Protein AF-A0A4Q3RIT7-F1 (afdb_monomer_lite)

Structure (mmCIF, N/CA/C/O backbone):
data_AF-A0A4Q3RIT7-F1
#
_entry.id   AF-A0A4Q3RIT7-F1
#
loop_
_atom_site.group_PDB
_atom_site.id
_atom_site.type_symbol
_atom_site.label_atom_id
_atom_site.label_alt_id
_atom_site.label_comp_id
_atom_site.label_asym_id
_atom_site.label_entity_id
_atom_site.label_seq_id
_atom_site.pdbx_PDB_ins_code
_atom_site.Cartn_x
_atom_site.Cartn_y
_atom_site.Cartn_z
_atom_site.occupancy
_atom_site.B_iso_or_equiv
_atom_site.auth_seq_id
_atom_site.auth_comp_id
_atom_site.auth_asym_id
_atom_site.auth_atom_id
_atom_site.pdbx_PDB_model_num
ATOM 1 N N . MET A 1 1 ? 8.447 -1.011 -29.479 1.00 56.62 1 MET A N 1
ATOM 2 C CA . MET A 1 1 ? 7.881 -0.745 -28.140 1.00 56.62 1 MET A CA 1
ATOM 3 C C . MET A 1 1 ? 8.585 0.471 -27.590 1.00 56.62 1 MET A C 1
ATOM 5 O O . MET A 1 1 ? 9.812 0.476 -27.597 1.00 56.62 1 MET A O 1
ATOM 9 N N . GLU A 1 2 ? 7.840 1.499 -27.191 1.00 64.50 2 GLU A N 1
ATOM 10 C CA . GLU A 1 2 ? 8.432 2.631 -26.480 1.00 64.50 2 GLU A CA 1
ATOM 11 C C . GLU A 1 2 ? 9.103 2.142 -25.200 1.00 6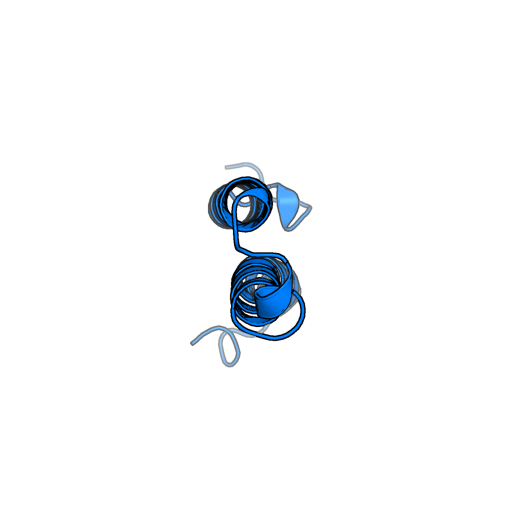4.50 2 GLU A C 1
ATOM 13 O O . GLU A 1 2 ? 8.590 1.282 -24.480 1.00 64.50 2 GLU A O 1
ATOM 18 N N . LYS A 1 3 ? 10.305 2.654 -24.964 1.00 71.75 3 LYS A N 1
ATOM 19 C CA . LYS A 1 3 ? 11.059 2.366 -23.757 1.00 71.75 3 LYS A CA 1
ATOM 20 C C . LYS A 1 3 ? 10.434 3.182 -22.632 1.00 71.75 3 LYS A C 1
ATOM 22 O O . LYS A 1 3 ? 10.372 4.401 -22.742 1.00 71.75 3 LYS A O 1
ATOM 27 N N . SER A 1 4 ? 9.990 2.506 -21.575 1.00 79.19 4 SER A N 1
ATOM 28 C CA . SER A 1 4 ? 9.496 3.172 -20.368 1.00 79.19 4 SER A CA 1
ATOM 29 C C . SER A 1 4 ? 10.577 4.122 -19.832 1.00 79.19 4 SER A C 1
ATOM 31 O O . SER A 1 4 ? 11.776 3.815 -19.879 1.00 79.19 4 SER A O 1
ATOM 33 N N . THR A 1 5 ? 10.156 5.314 -19.415 1.00 85.81 5 THR A N 1
ATOM 34 C CA . THR A 1 5 ? 11.038 6.391 -18.940 1.00 85.81 5 THR A CA 1
ATOM 35 C C . THR A 1 5 ? 10.957 6.532 -17.424 1.00 85.81 5 THR A C 1
ATOM 37 O O . THR A 1 5 ? 11.970 6.813 -16.781 1.00 85.81 5 THR A O 1
ATOM 40 N N . SER A 1 6 ? 9.803 6.192 -16.845 1.00 90.25 6 SER A N 1
ATOM 41 C CA . SER A 1 6 ? 9.557 6.090 -15.408 1.00 90.25 6 SER A CA 1
ATOM 42 C C . SER A 1 6 ? 9.138 4.668 -15.018 1.00 90.25 6 SER A C 1
ATOM 44 O O . SER A 1 6 ? 8.695 3.872 -15.850 1.00 90.25 6 SER A O 1
ATOM 46 N N . PHE A 1 7 ? 9.258 4.344 -13.727 1.00 91.94 7 PHE A N 1
ATOM 47 C CA . PHE A 1 7 ? 8.677 3.122 -13.162 1.00 91.94 7 PHE A CA 1
ATOM 48 C C . PHE A 1 7 ? 7.141 3.168 -13.186 1.00 91.94 7 PHE A C 1
ATOM 50 O O . PHE A 1 7 ? 6.497 2.123 -13.161 1.00 91.94 7 PHE A O 1
ATOM 57 N N . GLU A 1 8 ? 6.556 4.366 -13.261 1.00 94.06 8 GLU A N 1
ATOM 58 C CA . GLU A 1 8 ? 5.106 4.592 -13.315 1.00 94.06 8 GLU A CA 1
ATOM 59 C C . GLU A 1 8 ? 4.486 4.082 -14.625 1.00 94.06 8 GLU A C 1
ATOM 61 O O . GLU A 1 8 ? 3.319 3.686 -14.662 1.00 94.06 8 GLU A O 1
ATOM 66 N N . ASP A 1 9 ? 5.294 3.999 -15.684 1.00 93.94 9 ASP A N 1
ATOM 67 C CA . ASP A 1 9 ? 4.907 3.440 -16.982 1.00 93.94 9 ASP A CA 1
ATOM 68 C C . ASP A 1 9 ? 4.709 1.912 -16.915 1.00 93.94 9 ASP A C 1
ATOM 70 O O . ASP A 1 9 ? 4.114 1.304 -17.808 1.00 93.94 9 ASP A O 1
ATOM 74 N N . LEU A 1 10 ? 5.216 1.252 -15.865 1.00 94.06 10 LEU A N 1
ATOM 75 C CA . LEU A 1 10 ? 5.100 -0.192 -15.711 1.00 94.06 10 LEU A CA 1
ATOM 76 C C . LEU A 1 10 ? 3.669 -0.572 -15.317 1.00 94.06 10 LEU A C 1
ATOM 78 O O . LEU A 1 10 ? 3.208 -0.260 -14.220 1.00 94.06 10 LEU A O 1
ATOM 82 N N . ILE A 1 11 ? 3.010 -1.387 -16.145 1.00 95.81 11 ILE A N 1
ATOM 83 C CA . ILE A 1 11 ? 1.673 -1.937 -15.846 1.00 95.81 11 ILE A CA 1
ATOM 84 C C . ILE A 1 11 ? 1.649 -2.643 -14.480 1.00 95.81 11 ILE A C 1
ATOM 86 O O . ILE A 1 11 ? 0.674 -2.542 -13.735 1.00 95.81 11 ILE A O 1
ATOM 90 N N . VAL A 1 12 ? 2.723 -3.355 -14.124 1.00 96.38 12 VAL A N 1
ATOM 91 C CA . VAL A 1 12 ? 2.824 -4.031 -12.821 1.00 96.38 12 VAL A CA 1
ATOM 92 C C . VAL A 1 12 ? 2.879 -3.037 -11.657 1.00 96.38 12 VAL A C 1
ATOM 94 O O . VAL A 1 12 ? 2.244 -3.279 -10.632 1.00 96.38 12 VAL A O 1
ATOM 97 N N . TRP A 1 13 ? 3.548 -1.891 -11.825 1.00 97.44 13 TRP A N 1
ATOM 98 C CA . TRP A 1 13 ? 3.550 -0.830 -10.820 1.00 97.44 13 TRP A CA 1
ATOM 99 C C . TRP A 1 13 ? 2.167 -0.184 -10.699 1.00 97.44 13 TRP A C 1
ATOM 101 O O . TRP A 1 13 ? 1.669 -0.029 -9.589 1.00 97.44 13 TRP A O 1
ATOM 111 N N . GLN A 1 14 ? 1.499 0.106 -11.821 1.00 98.19 14 GLN A N 1
ATOM 112 C CA . GLN A 1 14 ? 0.147 0.684 -11.826 1.00 98.19 14 GLN A CA 1
ATOM 113 C C . GLN A 1 14 ? -0.857 -0.217 -11.095 1.00 98.19 14 GLN A C 1
ATOM 115 O O . GLN A 1 14 ? -1.651 0.259 -10.284 1.00 98.19 14 GLN A O 1
ATOM 120 N N . LYS A 1 15 ? -0.783 -1.536 -11.319 1.00 98.50 15 LYS A N 1
ATOM 121 C CA . LYS A 1 15 ? -1.599 -2.524 -10.595 1.00 98.50 15 LYS A CA 1
ATOM 122 C C . LYS A 1 15 ? -1.264 -2.573 -9.105 1.00 98.50 15 LYS A C 1
ATOM 124 O O . LYS A 1 15 ? -2.180 -2.621 -8.289 1.00 98.50 15 LYS A O 1
ATOM 129 N N . ALA A 1 16 ? 0.019 -2.531 -8.742 1.00 98.56 16 ALA A N 1
ATOM 130 C CA . ALA A 1 16 ? 0.437 -2.486 -7.342 1.00 98.56 16 ALA A CA 1
ATOM 131 C C . ALA A 1 16 ? -0.044 -1.203 -6.645 1.00 98.56 16 ALA A C 1
ATOM 133 O O . ALA A 1 16 ? -0.559 -1.264 -5.533 1.00 98.56 16 ALA A O 1
ATOM 134 N N . HIS A 1 17 ? 0.044 -0.051 -7.310 1.00 98.56 17 HIS A N 1
ATOM 135 C CA . HIS A 1 17 ? -0.457 1.217 -6.790 1.00 98.56 17 HIS A CA 1
ATOM 136 C C . HIS A 1 17 ? -1.986 1.202 -6.625 1.00 98.56 17 HIS A C 1
ATOM 138 O O . HIS A 1 17 ? -2.499 1.582 -5.575 1.00 98.56 17 HIS A O 1
ATOM 144 N N . ALA A 1 18 ? -2.729 0.679 -7.606 1.00 98.75 18 ALA A N 1
ATOM 145 C CA . ALA A 1 18 ? -4.174 0.488 -7.477 1.00 98.75 18 ALA A CA 1
ATOM 146 C C . ALA A 1 18 ? -4.533 -0.448 -6.306 1.00 98.75 18 ALA A C 1
ATOM 148 O O . ALA A 1 18 ? -5.487 -0.186 -5.572 1.00 98.75 18 ALA A O 1
ATOM 149 N N . PHE A 1 19 ? -3.742 -1.503 -6.087 1.00 98.75 19 PHE A N 1
ATOM 150 C CA . PHE A 1 19 ? -3.897 -2.393 -4.938 1.00 98.75 19 PHE A CA 1
ATOM 151 C C . PHE A 1 19 ? -3.660 -1.669 -3.605 1.00 98.75 19 PHE A C 1
ATOM 153 O O . PHE A 1 19 ? -4.445 -1.857 -2.679 1.00 98.75 19 PHE A O 1
ATOM 160 N N . VAL A 1 20 ? -2.657 -0.786 -3.511 1.00 98.81 20 VAL A N 1
ATOM 161 C CA . VAL A 1 20 ? -2.451 0.070 -2.326 1.00 98.81 20 VAL A CA 1
ATOM 162 C C . VAL A 1 20 ? -3.709 0.877 -2.020 1.00 98.81 20 VAL A C 1
ATOM 164 O O . VAL A 1 20 ? -4.206 0.819 -0.897 1.00 98.81 20 VAL A O 1
ATOM 167 N N . LEU A 1 21 ? -4.263 1.580 -3.011 1.00 98.75 21 LEU A N 1
ATOM 168 C CA . LEU A 1 21 ? -5.477 2.382 -2.822 1.00 98.75 21 LEU A CA 1
ATOM 169 C C . LEU A 1 21 ? -6.662 1.522 -2.364 1.00 98.75 21 LEU A C 1
ATOM 171 O O . LEU A 1 21 ? -7.414 1.920 -1.475 1.00 98.75 21 LEU A O 1
ATOM 175 N N . HIS A 1 22 ? -6.802 0.318 -2.921 1.00 98.75 22 HIS A N 1
ATOM 176 C CA . HIS A 1 22 ? -7.837 -0.623 -2.506 1.00 98.75 22 HIS A CA 1
ATOM 177 C C . HIS A 1 22 ? -7.659 -1.088 -1.053 1.00 98.75 22 HIS A C 1
ATOM 179 O O . HIS A 1 22 ? -8.625 -1.099 -0.296 1.00 98.75 22 HIS A O 1
ATOM 185 N N . VAL A 1 23 ? -6.432 -1.412 -0.632 1.00 98.75 23 VAL A N 1
ATOM 186 C CA . VAL A 1 23 ? -6.132 -1.790 0.758 1.00 98.75 23 VAL A CA 1
ATOM 187 C C . VAL A 1 23 ? -6.426 -0.639 1.715 1.00 98.75 23 VAL A C 1
ATOM 189 O O . VAL A 1 23 ? -7.005 -0.867 2.776 1.00 98.75 23 VAL A O 1
ATOM 192 N N . TYR A 1 24 ? -6.085 0.600 1.353 1.00 98.62 24 TYR A N 1
ATOM 193 C CA . TYR A 1 24 ? -6.442 1.768 2.160 1.00 98.62 24 TYR A CA 1
ATOM 194 C C . TYR A 1 24 ? -7.954 1.867 2.354 1.00 98.62 24 TYR A C 1
ATOM 196 O O . TYR A 1 24 ? -8.385 1.945 3.501 1.00 98.62 24 TYR A O 1
ATOM 204 N N . LYS A 1 25 ? -8.724 1.745 1.266 1.00 98.69 25 LYS A N 1
ATOM 205 C CA . LYS A 1 25 ? -10.190 1.770 1.292 1.00 98.69 25 LYS A CA 1
ATOM 206 C C . LYS A 1 25 ? -10.785 0.658 2.159 1.00 98.69 25 LYS A C 1
ATOM 208 O O . LYS A 1 25 ? -11.615 0.930 3.008 1.00 98.69 25 LYS A O 1
ATOM 213 N N . VAL A 1 26 ? -10.353 -0.592 1.988 1.00 98.44 26 VAL A N 1
ATOM 214 C CA . VAL A 1 26 ? -10.899 -1.727 2.762 1.00 98.44 26 VAL A CA 1
ATOM 215 C C . VAL A 1 26 ? -10.548 -1.625 4.249 1.00 98.44 26 VAL A C 1
ATOM 217 O O . VAL A 1 26 ? -11.348 -1.976 5.108 1.00 98.44 26 VAL A O 1
ATOM 220 N N . THR A 1 27 ? -9.354 -1.126 4.573 1.00 98.56 27 THR A N 1
ATOM 221 C CA . THR A 1 27 ? -8.913 -0.990 5.972 1.00 98.56 27 THR A CA 1
ATOM 222 C C . THR A 1 27 ? -9.520 0.212 6.702 1.00 98.56 27 THR A C 1
ATOM 224 O O . THR A 1 27 ? -9.286 0.355 7.901 1.00 98.56 27 THR A O 1
ATOM 227 N N . GLU A 1 28 ? -10.286 1.077 6.026 1.00 98.12 28 GLU A N 1
ATOM 228 C CA . GLU A 1 28 ? -11.085 2.128 6.682 1.00 98.12 28 GLU A CA 1
ATOM 229 C C . GLU A 1 28 ? -12.242 1.547 7.502 1.00 98.12 28 GLU A C 1
ATOM 231 O O . GLU A 1 28 ? -12.583 2.107 8.542 1.00 98.12 28 GLU A O 1
ATOM 236 N N . ASP A 1 29 ? -12.772 0.392 7.093 1.00 98.00 29 ASP A N 1
ATOM 237 C CA . ASP A 1 29 ? -13.882 -0.287 7.771 1.00 98.00 29 ASP A CA 1
ATOM 238 C C . ASP A 1 29 ? -13.424 -1.162 8.954 1.00 98.00 29 ASP A C 1
ATOM 240 O O . ASP A 1 29 ? -14.235 -1.808 9.622 1.00 98.00 29 ASP A O 1
ATOM 244 N N . PHE A 1 30 ? -12.118 -1.213 9.235 1.00 98.31 30 PHE A N 1
ATOM 245 C CA . PHE A 1 30 ? -11.596 -1.993 10.356 1.00 98.31 30 PHE A CA 1
ATOM 246 C C . PHE A 1 30 ? -11.935 -1.326 11.699 1.00 98.31 30 PHE A C 1
ATOM 248 O O . PHE A 1 30 ? -12.002 -0.095 11.795 1.00 98.31 30 PHE A O 1
ATOM 255 N N . PRO A 1 31 ? -12.095 -2.107 12.785 1.00 98.50 31 PRO A N 1
ATOM 256 C CA . PRO A 1 31 ? -12.299 -1.542 14.112 1.00 98.50 31 PRO A CA 1
ATOM 257 C C . PRO A 1 31 ? -11.165 -0.591 14.515 1.00 98.50 31 PRO A C 1
ATOM 259 O O . PRO A 1 31 ? -9.991 -0.870 14.284 1.00 98.50 31 PRO A O 1
ATOM 262 N N . LYS A 1 32 ? -11.490 0.515 15.199 1.00 97.88 32 LYS A N 1
ATOM 263 C CA . LYS A 1 32 ? -10.494 1.537 15.587 1.00 97.88 32 LYS A CA 1
ATOM 264 C C . LYS A 1 32 ? -9.332 0.993 16.429 1.00 97.88 32 LYS A C 1
ATOM 266 O O . LYS A 1 32 ? -8.240 1.551 16.385 1.00 97.88 32 LYS A O 1
ATOM 271 N N . TYR A 1 33 ? -9.539 -0.084 17.185 1.00 98.12 33 TYR A N 1
ATOM 272 C CA . TYR A 1 33 ? -8.467 -0.707 17.966 1.00 98.12 33 TYR A CA 1
ATOM 273 C C . TYR A 1 33 ? -7.425 -1.444 17.097 1.00 98.12 33 TYR A C 1
ATOM 275 O O . TYR A 1 33 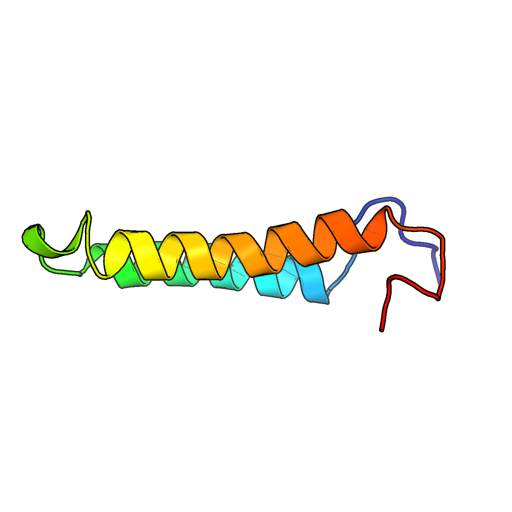? -6.327 -1.704 17.574 1.00 98.12 33 TYR A O 1
ATOM 283 N N . GLU A 1 34 ? -7.712 -1.710 15.815 1.00 98.31 34 GLU A N 1
ATOM 284 C CA . GLU A 1 34 ? -6.787 -2.340 14.857 1.00 98.31 34 GLU A CA 1
ATOM 285 C C . GLU A 1 34 ? -5.885 -1.349 14.108 1.00 98.31 34 GLU A C 1
ATOM 287 O O . GLU A 1 34 ? -5.031 -1.769 13.325 1.00 98.31 34 GLU A O 1
ATOM 292 N N . ILE A 1 35 ? -6.020 -0.036 14.346 1.00 98.12 35 ILE A N 1
ATOM 293 C CA . ILE A 1 35 ? -5.263 1.007 13.624 1.00 98.12 35 ILE A CA 1
ATOM 294 C C . ILE A 1 35 ? -3.756 0.718 13.638 1.00 98.12 35 ILE A C 1
ATOM 296 O O . ILE A 1 35 ? -3.099 0.767 12.595 1.00 98.12 35 ILE A O 1
ATOM 300 N N . TYR A 1 36 ? -3.215 0.373 14.807 1.00 97.69 36 TYR A N 1
ATOM 301 C CA . TYR A 1 36 ? -1.798 0.039 14.975 1.00 97.69 36 TYR A CA 1
ATOM 302 C C . TYR A 1 36 ? -1.494 -1.456 14.777 1.00 97.69 36 TYR A C 1
ATOM 304 O O . TYR A 1 36 ? -0.327 -1.821 14.636 1.00 97.69 36 TYR A O 1
ATOM 312 N N . GLY A 1 37 ? -2.529 -2.300 14.740 1.00 98.19 37 GLY A N 1
ATOM 313 C CA . GLY A 1 37 ? -2.462 -3.736 14.491 1.00 98.19 37 GLY A CA 1
ATOM 314 C C . GLY A 1 37 ? -2.593 -4.052 13.004 1.00 98.19 37 GLY A C 1
ATOM 315 O O . GLY A 1 37 ? -1.687 -3.762 12.212 1.00 98.19 37 GLY A O 1
ATOM 316 N N . LEU A 1 38 ? -3.711 -4.667 12.620 1.00 98.31 38 LEU A N 1
ATOM 317 C CA . LEU A 1 38 ? -3.943 -5.141 11.257 1.00 98.31 38 LEU A CA 1
ATOM 318 C C . LEU A 1 38 ? -3.924 -4.005 10.229 1.00 98.31 38 LEU A C 1
ATOM 320 O O . LEU A 1 38 ? -3.284 -4.152 9.189 1.00 98.31 38 LEU A O 1
ATOM 324 N N . THR A 1 39 ? -4.526 -2.848 10.511 1.00 98.75 39 THR A N 1
ATOM 325 C CA . THR A 1 39 ? -4.587 -1.744 9.535 1.00 98.75 39 THR A CA 1
ATOM 326 C C . THR A 1 39 ? -3.189 -1.269 9.131 1.00 98.75 39 THR A C 1
ATOM 328 O O . THR A 1 39 ? -2.883 -1.158 7.941 1.00 98.75 39 THR A O 1
ATOM 331 N N . SER A 1 40 ? -2.303 -1.047 10.106 1.00 98.56 40 SER A N 1
ATOM 332 C CA . SER A 1 40 ? -0.911 -0.651 9.855 1.00 98.56 40 SER A CA 1
ATOM 333 C C . SER A 1 40 ? -0.120 -1.731 9.109 1.00 98.56 40 SER A C 1
ATOM 335 O O . SER A 1 40 ? 0.644 -1.427 8.189 1.00 98.56 40 SER A O 1
ATOM 337 N N . GLN A 1 41 ? -0.307 -3.006 9.461 1.00 98.62 41 GLN A N 1
ATOM 338 C CA . GLN A 1 41 ? 0.381 -4.115 8.793 1.00 98.62 41 GLN A CA 1
ATOM 339 C C . GLN A 1 41 ? -0.030 -4.250 7.323 1.00 98.62 41 GLN A C 1
ATOM 341 O O . GLN A 1 41 ? 0.844 -4.273 6.456 1.00 98.62 41 GLN A O 1
ATOM 346 N N . PHE A 1 42 ? -1.331 -4.249 7.030 1.00 98.56 42 PHE A N 1
ATOM 347 C CA . PHE A 1 42 ? -1.845 -4.360 5.663 1.00 98.56 42 PHE A CA 1
ATOM 348 C C . PHE A 1 42 ? -1.405 -3.188 4.784 1.00 98.56 42 PHE A C 1
ATOM 350 O O . PHE A 1 42 ? -0.892 -3.400 3.684 1.00 98.56 42 PHE A O 1
ATOM 357 N N . ARG A 1 43 ? -1.542 -1.948 5.275 1.00 98.75 43 ARG A N 1
ATOM 358 C CA . ARG A 1 43 ? -1.150 -0.751 4.513 1.00 98.75 43 ARG A CA 1
ATOM 359 C C . ARG A 1 43 ? 0.347 -0.742 4.204 1.00 98.75 43 ARG A C 1
ATOM 361 O O . ARG A 1 43 ? 0.722 -0.510 3.058 1.00 98.75 43 ARG A O 1
ATOM 368 N N . ARG A 1 44 ? 1.206 -1.060 5.182 1.00 98.75 44 ARG A N 1
ATOM 369 C CA . ARG A 1 44 ? 2.664 -1.132 4.960 1.00 98.75 44 ARG A CA 1
ATOM 370 C C . ARG A 1 44 ? 3.050 -2.249 3.995 1.00 98.75 44 ARG A C 1
ATOM 372 O O . ARG A 1 44 ? 3.874 -2.014 3.115 1.00 98.75 44 ARG A O 1
ATOM 379 N N . ALA A 1 45 ? 2.447 -3.431 4.126 1.00 98.69 45 ALA A N 1
ATOM 380 C CA . ALA A 1 45 ? 2.700 -4.544 3.216 1.00 98.69 45 ALA A CA 1
ATOM 381 C C . ALA A 1 45 ? 2.315 -4.188 1.771 1.00 98.69 45 ALA A C 1
ATOM 383 O O . ALA A 1 45 ? 3.115 -4.392 0.861 1.00 98.69 45 ALA A O 1
ATOM 384 N N . ALA A 1 46 ? 1.144 -3.579 1.560 1.00 98.75 46 ALA A N 1
ATOM 385 C CA . ALA A 1 46 ? 0.702 -3.155 0.234 1.00 98.75 46 ALA A CA 1
ATOM 386 C C . ALA A 1 46 ? 1.636 -2.098 -0.378 1.00 98.75 46 ALA A C 1
ATOM 388 O O . ALA A 1 46 ? 2.059 -2.240 -1.526 1.00 98.75 46 ALA A O 1
ATOM 389 N N . VAL A 1 47 ? 2.004 -1.063 0.390 1.00 98.75 47 VAL A N 1
ATOM 390 C CA . VAL A 1 47 ? 2.928 -0.006 -0.066 1.00 98.75 47 VAL A CA 1
ATOM 391 C C . VAL A 1 47 ? 4.295 -0.584 -0.433 1.00 98.75 47 VAL A C 1
ATOM 393 O O . VAL A 1 47 ? 4.879 -0.183 -1.441 1.00 98.75 47 VAL A O 1
ATOM 396 N N . SER A 1 48 ? 4.781 -1.567 0.332 1.00 98.56 48 SER A N 1
ATOM 397 C CA . SER A 1 48 ? 6.058 -2.237 0.074 1.00 98.56 48 SER A CA 1
ATOM 398 C C . SER A 1 48 ? 6.121 -2.859 -1.325 1.00 98.56 48 SER A C 1
ATOM 400 O O . SER A 1 48 ? 7.155 -2.768 -1.981 1.00 98.56 48 SER A O 1
ATOM 402 N N . ILE A 1 49 ? 5.020 -3.420 -1.837 1.00 98.31 49 ILE A N 1
ATOM 403 C CA . ILE A 1 49 ? 4.978 -4.017 -3.184 1.00 98.31 49 ILE A CA 1
ATOM 404 C C . ILE A 1 49 ? 5.290 -2.962 -4.255 1.00 98.31 49 ILE A C 1
ATOM 406 O O . ILE A 1 49 ? 6.194 -3.149 -5.069 1.00 98.31 49 ILE A O 1
ATOM 410 N N . ALA A 1 50 ? 4.578 -1.831 -4.240 1.00 97.81 50 ALA A N 1
ATOM 411 C CA . ALA A 1 50 ? 4.790 -0.755 -5.208 1.00 97.81 50 ALA A CA 1
ATOM 412 C C . ALA A 1 50 ? 6.186 -0.118 -5.066 1.00 97.81 50 ALA A C 1
ATOM 414 O O . ALA A 1 50 ? 6.836 0.177 -6.072 1.00 97.81 50 ALA A O 1
ATOM 415 N N . ALA A 1 51 ? 6.668 0.043 -3.828 1.00 97.06 51 ALA A N 1
ATOM 416 C CA . ALA A 1 51 ? 7.995 0.582 -3.538 1.00 97.06 51 ALA A CA 1
ATOM 417 C C . ALA A 1 51 ? 9.122 -0.320 -4.069 1.00 97.06 51 ALA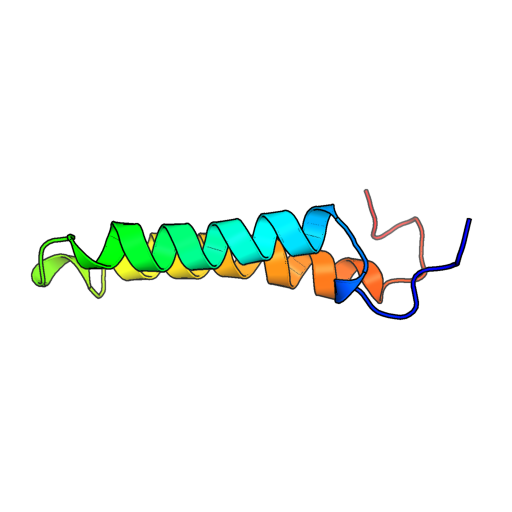 A C 1
ATOM 419 O O . ALA A 1 51 ? 10.029 0.174 -4.734 1.00 97.06 51 ALA A O 1
ATOM 420 N N . ASN A 1 52 ? 9.033 -1.637 -3.860 1.00 96.06 52 ASN A N 1
ATOM 421 C CA . ASN A 1 52 ? 10.028 -2.592 -4.357 1.00 96.06 52 ASN A CA 1
ATOM 422 C C . ASN A 1 52 ? 10.070 -2.634 -5.892 1.00 96.06 52 ASN A C 1
ATOM 424 O O . ASN A 1 52 ? 11.150 -2.727 -6.473 1.00 96.06 52 ASN A O 1
ATOM 428 N N . ILE A 1 53 ? 8.922 -2.502 -6.569 1.00 94.88 53 ILE A N 1
ATOM 429 C CA . ILE A 1 53 ? 8.880 -2.393 -8.037 1.00 94.88 53 ILE A CA 1
ATOM 430 C C . ILE A 1 53 ? 9.597 -1.117 -8.506 1.00 94.88 53 ILE A C 1
ATOM 432 O O . ILE A 1 53 ? 10.415 -1.171 -9.427 1.00 94.88 53 ILE A O 1
ATOM 436 N N . ALA A 1 54 ? 9.322 0.023 -7.866 1.00 93.56 54 ALA A N 1
ATOM 437 C CA . ALA A 1 54 ? 9.959 1.295 -8.202 1.00 93.56 54 ALA A CA 1
ATOM 438 C C . ALA A 1 54 ? 11.478 1.271 -7.943 1.00 93.56 54 ALA A C 1
ATOM 440 O O . ALA A 1 54 ? 12.262 1.761 -8.761 1.00 93.56 54 ALA A O 1
ATOM 441 N N . GLU A 1 55 ? 11.909 0.660 -6.838 1.00 91.81 55 GLU A N 1
ATOM 442 C CA . GLU A 1 55 ? 13.324 0.475 -6.514 1.00 91.81 55 GLU A CA 1
ATOM 443 C C . GLU A 1 55 ? 14.014 -0.447 -7.531 1.00 91.81 55 GLU A C 1
ATOM 445 O O . GLU A 1 55 ? 15.069 -0.104 -8.070 1.00 91.81 55 GLU A O 1
ATOM 450 N N . GLY A 1 56 ? 13.393 -1.586 -7.856 1.00 89.81 56 GLY A N 1
ATOM 451 C CA . GLY A 1 56 ? 13.898 -2.557 -8.827 1.00 89.81 56 GLY A CA 1
ATOM 452 C C . GLY A 1 56 ? 14.009 -1.999 -10.248 1.00 89.81 56 GLY A C 1
ATOM 453 O O . GLY A 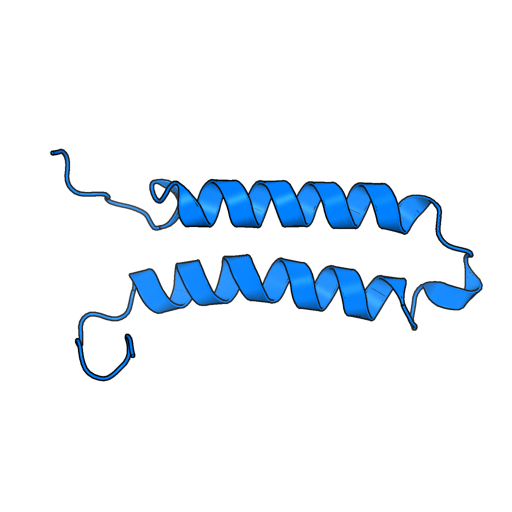1 56 ? 14.939 -2.347 -10.977 1.00 89.81 56 GLY A O 1
ATOM 454 N N . TYR A 1 57 ? 13.129 -1.069 -10.633 1.00 87.94 57 TYR A N 1
ATOM 455 C CA . TYR A 1 57 ? 13.207 -0.378 -11.923 1.00 87.94 57 TYR A CA 1
ATOM 456 C C . TYR A 1 57 ? 14.503 0.435 -12.085 1.00 87.94 57 TYR A C 1
ATOM 458 O O . TYR A 1 57 ? 15.092 0.459 -13.167 1.00 87.94 57 TYR A O 1
ATOM 466 N N . ARG A 1 58 ? 15.001 1.060 -11.007 1.00 73.69 58 ARG A N 1
ATOM 467 C CA . ARG A 1 58 ? 16.254 1.839 -11.031 1.00 73.69 58 ARG A CA 1
ATOM 468 C C . ARG A 1 58 ?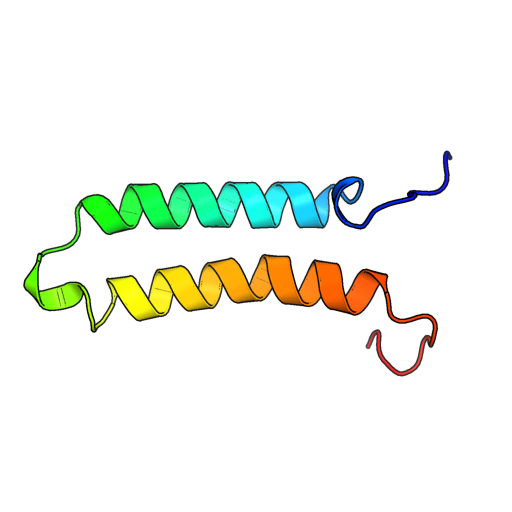 17.513 0.962 -11.064 1.00 73.69 58 ARG A C 1
ATOM 470 O O . ARG A 1 58 ? 18.588 1.463 -11.404 1.00 73.69 58 ARG A O 1
ATOM 477 N N . LYS A 1 59 ? 17.409 -0.335 -10.749 1.00 71.06 59 LYS A N 1
ATOM 478 C CA . LYS A 1 59 ? 18.548 -1.266 -10.719 1.00 71.06 59 LYS A CA 1
ATOM 479 C C . LYS A 1 59 ? 18.888 -1.754 -12.137 1.00 71.06 59 LYS A C 1
ATOM 481 O O . LYS A 1 59 ? 18.077 -2.365 -12.835 1.00 71.06 59 LYS A O 1
ATOM 486 N N . LYS A 1 60 ? 20.117 -1.465 -12.587 1.00 60.38 60 LYS A N 1
ATOM 487 C CA . LYS A 1 60 ? 20.616 -1.782 -13.945 1.00 60.38 60 LYS A CA 1
ATOM 488 C C . LYS A 1 60 ? 21.235 -3.183 -14.081 1.00 60.38 60 LYS A C 1
ATOM 490 O O . LYS A 1 60 ? 21.401 -3.644 -15.205 1.00 60.38 60 LYS A O 1
ATOM 495 N N . SER A 1 61 ? 21.572 -3.857 -12.980 1.00 58.53 61 SER A N 1
ATOM 496 C CA . SER A 1 61 ? 22.248 -5.162 -12.989 1.00 58.53 61 SER A CA 1
ATOM 497 C C . SER A 1 61 ? 21.240 -6.323 -12.994 1.00 58.53 61 SER A C 1
ATOM 499 O O . SER A 1 61 ? 20.222 -6.272 -12.309 1.00 58.53 61 SER A O 1
ATOM 501 N N . VAL A 1 62 ? 21.513 -7.370 -13.783 1.00 59.16 62 VAL A N 1
ATOM 502 C CA . VAL A 1 62 ? 20.698 -8.605 -13.844 1.00 59.16 62 VAL A CA 1
ATOM 503 C C . VAL A 1 62 ? 20.830 -9.429 -12.556 1.00 59.16 62 VAL A C 1
ATOM 505 O O . VAL A 1 62 ? 19.912 -10.162 -12.207 1.00 59.16 62 VAL A O 1
ATOM 508 N N . LYS A 1 63 ? 21.936 -9.270 -11.814 1.00 57.31 63 LYS A N 1
ATOM 509 C CA . LYS A 1 63 ? 22.192 -9.990 -10.558 1.00 57.31 63 LYS A CA 1
ATOM 510 C C . LYS A 1 63 ? 21.267 -9.578 -9.408 1.00 57.31 63 LYS A C 1
ATOM 512 O O . LYS A 1 63 ? 21.110 -10.367 -8.491 1.00 57.31 63 LYS A O 1
ATOM 517 N N . ASP A 1 64 ? 20.647 -8.399 -9.485 1.00 51.94 64 ASP A N 1
ATOM 518 C CA . ASP A 1 64 ? 19.762 -7.862 -8.436 1.00 51.94 64 ASP A CA 1
ATOM 519 C C . ASP A 1 64 ? 18.265 -7.970 -8.791 1.00 51.94 64 ASP A C 1
ATOM 521 O O . ASP A 1 64 ? 17.424 -7.374 -8.118 1.00 51.94 64 ASP A O 1
ATOM 525 N N . LYS A 1 65 ? 17.935 -8.653 -9.899 1.00 52.41 65 LYS A N 1
ATOM 526 C CA . LYS A 1 65 ? 16.565 -8.805 -10.428 1.00 52.41 65 LYS A CA 1
ATOM 527 C C . LYS A 1 65 ? 15.981 -10.215 -10.257 1.00 52.41 65 LYS A C 1
ATOM 529 O O . LYS A 1 65 ? 14.838 -10.422 -10.660 1.00 52.41 65 LYS A O 1
ATOM 534 N N . LEU A 1 66 ? 16.766 -11.153 -9.7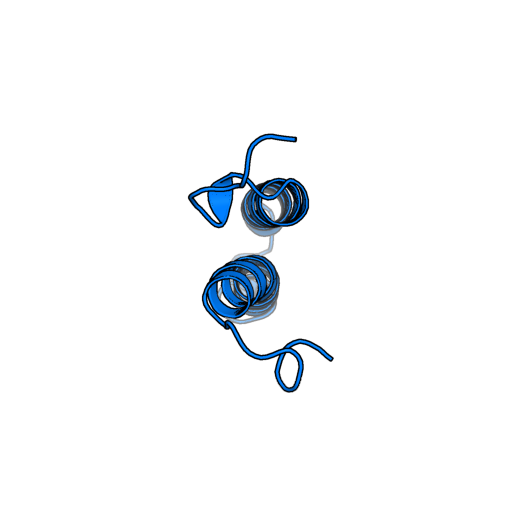24 1.00 49.00 66 LEU A N 1
ATOM 535 C CA . LEU A 1 66 ? 16.383 -12.531 -9.385 1.00 49.00 66 LEU A CA 1
ATOM 536 C C . LEU A 1 66 ? 16.168 -12.639 -7.876 1.00 49.00 66 LEU A C 1
ATOM 538 O O . LEU A 1 66 ? 15.218 -13.349 -7.489 1.00 49.00 66 LEU A O 1
#

Sequence (66 aa):
MEKSTSFEDLIVWQKAHAFVLHVYKVTEDFPKYEIYGLTSQFRRAAVSIAANIAEGYRKKSVKDKL

pLDDT: mean 89.99, std 14.69, range [49.0, 98.81]

Secondary structure (DSSP, 8-state):
-PPPSSGGG-HHHHHHHHHHHHHHHHGGGS-GGGIIIIIHHHHHHHHHHHHHHHHHHH---GGG--

Radius of gyration: 14.93 Å; chains: 1; bounding box: 36×19×46 Å

Foldseek 3Di:
DDDDPALCPDPQLVVLVVVLVVLQVVLVPPPPVCVVPPSVVSNVVSVVSNVVSRVLVPDPDPVVVD